Protein AF-A0A6A0B7G5-F1 (afdb_monomer_lite)

Sequence (115 aa):
MEETQRKQIETLRHEGLGYKRIAKELNISVNTVKSFCRQNDLTGVMVERTKSVTNNIPDEVKQLKQAEMDYRLSKVMVDYLCHEGLITKREEKLITTRLVKQLNPLLGILEESHG

Organism: NCBI:txid2709158

pLDDT: mean 78.9, std 14.5, range [38.94, 94.81]

Radius of gyration: 29.24 Å; chains: 1; bounding box: 55×29×76 Å

Foldseek 3Di:
DDPVLLVQLVVVLLVQDDLVVSCVVSVHDSVVSVVSCVVVVSPPRHPDPPVPDDPCPVVVVVLLVVLQVVLVVVLVVLVVCCVVVVDDPVVSVVVNVVSCVVSVHPCVVVVVVPD

InterPro domains:
  IPR025246 Transposase IS30-like HTH domain [PF13936] (5-38)
  IPR036388 Winged helix-like DNA-binding domain superfamily [G3DSA:1.10.10.10] (1-47)

Secondary structure (DSSP, 8-state):
--HHHHHHHHHHHHTT--HHHHHHHTT--HHHHHHHHHHTT--S--------S-TTHHHHHHHHHHHHHHHHHHHHHHHHHHHTTSS-HHHHHHHHHHHHHHH--TTHHHHTT--

Structure (mmCIF, N/CA/C/O backbone):
data_AF-A0A6A0B7G5-F1
#
_entry.id   AF-A0A6A0B7G5-F1
#
loop_
_atom_site.group_PDB
_atom_site.id
_atom_site.type_symbol
_atom_site.label_atom_id
_atom_site.label_alt_id
_atom_site.label_comp_id
_atom_site.label_asym_id
_atom_site.label_entity_id
_atom_site.label_seq_id
_atom_site.pdbx_PDB_ins_code
_atom_site.Cartn_x
_atom_site.Cartn_y
_atom_site.Cartn_z
_atom_site.occupancy
_atom_site.B_iso_or_equiv
_atom_site.auth_seq_id
_atom_site.auth_comp_id
_atom_site.auth_asym_id
_atom_site.auth_atom_id
_atom_site.pdbx_PDB_model_num
ATOM 1 N N . MET A 1 1 ? -26.881 -5.232 36.716 1.00 61.16 1 MET A N 1
ATOM 2 C CA . MET A 1 1 ? -25.608 -4.588 36.338 1.00 61.16 1 MET A CA 1
ATOM 3 C C . MET A 1 1 ? -24.881 -4.291 37.616 1.00 61.16 1 MET A C 1
ATOM 5 O O . MET A 1 1 ? -25.450 -3.602 38.455 1.00 61.16 1 MET A O 1
ATOM 9 N N . GLU A 1 2 ? -23.703 -4.870 37.778 1.00 80.75 2 GLU A N 1
ATOM 10 C CA . GLU A 1 2 ? -22.857 -4.619 38.938 1.00 80.75 2 GLU A CA 1
ATOM 11 C C . GLU A 1 2 ? -22.250 -3.210 38.840 1.00 80.75 2 GLU A C 1
ATOM 13 O O . GLU A 1 2 ? -21.970 -2.728 37.739 1.00 80.75 2 GLU A O 1
ATOM 18 N N . GLU A 1 3 ? -22.076 -2.526 39.971 1.00 80.75 3 GLU A N 1
ATOM 19 C CA . GLU A 1 3 ? -21.561 -1.146 40.018 1.00 80.75 3 GLU A CA 1
ATOM 20 C C . GLU A 1 3 ? -20.160 -1.033 39.383 1.00 80.75 3 GLU A C 1
ATOM 22 O O . GLU A 1 3 ? -19.823 -0.039 38.741 1.00 80.75 3 GLU A O 1
ATOM 27 N N . THR A 1 4 ? -19.374 -2.105 39.487 1.00 84.06 4 THR A N 1
ATOM 28 C CA . THR A 1 4 ? -18.060 -2.283 38.854 1.00 84.06 4 THR A CA 1
ATOM 29 C C . THR A 1 4 ? -18.145 -2.208 37.327 1.00 84.06 4 THR A C 1
ATOM 31 O O . THR A 1 4 ? -17.428 -1.426 36.702 1.00 84.06 4 THR A O 1
ATOM 34 N N . GLN A 1 5 ? -19.086 -2.940 36.724 1.00 84.62 5 GLN A N 1
ATOM 35 C CA . GLN A 1 5 ? -19.307 -2.949 35.275 1.00 84.62 5 GLN A CA 1
ATOM 36 C C . GLN A 1 5 ? -19.780 -1.588 34.760 1.00 84.62 5 GLN A C 1
ATOM 38 O O . GLN A 1 5 ? -19.397 -1.174 33.669 1.00 84.62 5 GLN A O 1
ATOM 43 N N . ARG A 1 6 ? -20.606 -0.878 35.537 1.00 86.69 6 ARG A N 1
ATOM 44 C CA . ARG A 1 6 ? -21.096 0.462 35.173 1.00 86.69 6 ARG A CA 1
ATOM 45 C C . ARG A 1 6 ? -19.946 1.453 35.025 1.00 86.69 6 ARG A C 1
ATOM 47 O O . ARG A 1 6 ? -19.836 2.089 33.979 1.00 86.69 6 ARG A O 1
ATOM 54 N N . LYS A 1 7 ? -19.054 1.500 36.021 1.00 88.94 7 LYS A N 1
ATOM 55 C CA . LYS A 1 7 ? -17.855 2.350 35.990 1.00 88.94 7 LYS A CA 1
ATOM 56 C C . LYS A 1 7 ? -16.939 1.998 34.822 1.00 88.94 7 LYS A C 1
ATOM 58 O O . LYS A 1 7 ? -16.472 2.887 34.124 1.00 88.94 7 LYS A O 1
ATOM 63 N N . GLN A 1 8 ? -16.736 0.708 34.551 1.00 88.94 8 GLN A N 1
ATOM 64 C CA . GLN A 1 8 ? -15.915 0.281 33.415 1.00 88.94 8 GLN A CA 1
ATOM 65 C C . GLN A 1 8 ? -16.507 0.709 32.065 1.00 88.94 8 GLN A C 1
ATOM 67 O O . GLN A 1 8 ? -15.766 1.151 31.191 1.00 88.94 8 GLN A O 1
ATOM 72 N N . ILE A 1 9 ? -17.831 0.616 31.880 1.00 89.19 9 ILE A N 1
ATOM 73 C CA . ILE A 1 9 ? -18.480 1.093 30.648 1.00 89.19 9 ILE A CA 1
ATOM 74 C C . ILE A 1 9 ? -18.269 2.598 30.475 1.00 89.19 9 ILE A C 1
ATOM 76 O O . ILE A 1 9 ? -17.982 3.038 29.364 1.00 89.19 9 ILE A O 1
ATOM 80 N N . GLU A 1 10 ? -18.405 3.373 31.550 1.00 88.62 10 GLU A N 1
ATOM 81 C CA . GLU A 1 10 ? -18.189 4.820 31.547 1.00 88.62 10 GLU A CA 1
ATOM 82 C C . GLU A 1 10 ? -16.744 5.170 31.162 1.00 88.62 10 GLU A C 1
ATOM 84 O O . GLU A 1 10 ? -16.538 5.908 30.198 1.00 88.62 10 GLU A O 1
ATOM 89 N N . THR A 1 11 ? -15.745 4.561 31.813 1.00 88.38 11 THR A N 1
ATOM 90 C CA . THR A 1 11 ? -14.321 4.771 31.498 1.00 88.38 11 THR A CA 1
ATOM 91 C C . THR A 1 11 ? -14.004 4.434 30.041 1.00 88.38 11 THR A C 1
ATOM 93 O O . THR A 1 11 ? -13.506 5.285 29.305 1.00 88.38 11 THR A O 1
ATOM 96 N N . LEU A 1 12 ? -14.378 3.236 29.576 1.00 87.31 12 LEU A N 1
ATOM 97 C CA . LEU A 1 12 ? -14.114 2.803 28.199 1.00 87.31 12 LEU A CA 1
ATOM 98 C C . LEU A 1 12 ? -14.840 3.686 27.172 1.00 87.31 12 LEU A C 1
ATOM 100 O O . LEU A 1 12 ? -14.380 3.864 26.042 1.00 87.31 12 LEU A O 1
ATOM 104 N N . ARG A 1 13 ? -15.998 4.246 27.535 1.00 86.62 13 ARG A N 1
ATOM 105 C CA . ARG A 1 13 ? -16.741 5.154 26.662 1.00 86.62 13 ARG A CA 1
ATOM 106 C C . ARG A 1 13 ? -16.102 6.539 26.598 1.00 86.62 13 ARG A C 1
ATOM 108 O O . ARG A 1 13 ? -16.059 7.099 25.506 1.00 86.62 13 ARG A O 1
ATOM 115 N N . HIS A 1 14 ? -15.569 7.050 27.708 1.00 83.69 14 HIS A N 1
ATOM 116 C CA . HIS A 1 14 ? -14.768 8.279 27.733 1.00 83.69 14 HIS A CA 1
ATOM 117 C C . HIS A 1 14 ? -13.460 8.146 26.949 1.00 83.69 14 HIS A C 1
ATOM 119 O O . HIS A 1 14 ? -13.066 9.084 26.263 1.00 83.69 14 HIS A O 1
ATOM 125 N N . GLU A 1 15 ? -12.849 6.961 26.951 1.00 83.06 15 GLU A N 1
ATOM 126 C CA . GLU A 1 15 ? -11.720 6.616 26.074 1.00 83.06 15 GLU A CA 1
ATOM 127 C C . GLU A 1 15 ? -12.112 6.535 24.583 1.00 83.06 15 GLU A C 1
ATOM 129 O O . GLU A 1 15 ? -11.260 6.383 23.707 1.00 83.06 15 GLU A O 1
ATOM 134 N N . GLY A 1 16 ? -13.407 6.639 24.263 1.00 81.19 16 GLY A N 1
ATOM 135 C CA . GLY A 1 16 ? -13.918 6.663 22.895 1.00 81.19 16 GLY A CA 1
ATOM 136 C C . GLY A 1 16 ? -14.202 5.290 22.293 1.00 81.19 16 GLY A C 1
ATOM 137 O O . GLY A 1 16 ? -14.446 5.194 21.085 1.00 81.19 16 GLY A O 1
ATOM 138 N N . LEU A 1 17 ? -14.207 4.211 23.087 1.00 83.81 17 LEU A N 1
ATOM 139 C CA . LEU A 1 17 ? -14.498 2.880 22.567 1.00 83.81 17 LEU A CA 1
ATOM 140 C C . LEU A 1 17 ? -15.971 2.754 22.136 1.00 83.81 17 LEU A C 1
ATOM 142 O O . LEU A 1 17 ? -16.920 3.261 22.744 1.00 83.81 17 LEU A O 1
ATOM 146 N N . GLY A 1 18 ? -16.176 2.030 21.035 1.00 85.44 18 GLY A N 1
ATOM 147 C CA . GLY A 1 18 ? -17.506 1.709 20.526 1.00 85.44 18 GLY A CA 1
ATOM 148 C C . GLY A 1 18 ? -18.184 0.583 21.312 1.00 85.44 18 GLY A C 1
ATOM 149 O O . GLY A 1 18 ? -17.527 -0.319 21.831 1.00 85.44 18 GLY A O 1
ATOM 150 N N . TYR A 1 19 ? -19.520 0.561 21.297 1.00 89.94 19 TYR A N 1
ATOM 151 C CA . TYR A 1 19 ? -20.342 -0.386 22.068 1.00 89.94 19 TYR A CA 1
ATOM 152 C C . TYR A 1 19 ? -19.976 -1.866 21.879 1.00 89.94 19 TYR A C 1
ATOM 154 O O . TYR A 1 19 ? -20.013 -2.636 22.832 1.00 89.94 19 TYR A O 1
ATOM 162 N N . LYS A 1 20 ? -19.601 -2.277 20.657 1.00 89.56 20 LYS A N 1
ATOM 163 C CA . LYS A 1 20 ? -19.208 -3.668 20.362 1.00 89.56 20 LYS A CA 1
ATOM 164 C C . LYS A 1 20 ? -17.918 -4.086 21.077 1.00 89.56 20 LYS A C 1
ATOM 166 O O . LYS A 1 20 ? -17.802 -5.242 21.463 1.00 89.56 20 LYS A O 1
ATOM 171 N N . ARG A 1 21 ? -16.956 -3.168 21.233 1.00 89.06 21 ARG A N 1
ATOM 172 C CA . ARG A 1 21 ? -15.688 -3.442 21.926 1.00 89.06 21 ARG A CA 1
ATOM 173 C C . ARG A 1 21 ? -15.900 -3.535 23.428 1.00 89.06 21 ARG A C 1
ATOM 175 O O . ARG A 1 21 ? -15.496 -4.525 24.012 1.00 89.06 21 ARG A O 1
ATOM 182 N N . ILE A 1 22 ? -16.617 -2.570 24.000 1.00 90.44 22 ILE A N 1
ATOM 183 C CA . ILE A 1 22 ? -16.962 -2.555 25.429 1.00 90.44 22 ILE A CA 1
ATOM 184 C C . ILE A 1 22 ? -17.701 -3.841 25.821 1.00 90.44 22 ILE A C 1
ATOM 186 O O . ILE A 1 22 ? -17.363 -4.480 26.808 1.00 90.44 22 ILE A O 1
ATOM 190 N N . ALA A 1 23 ? -18.669 -4.263 25.004 1.00 91.94 23 ALA A N 1
ATOM 191 C CA . ALA A 1 23 ? -19.400 -5.511 25.211 1.00 91.94 23 ALA A CA 1
ATOM 192 C C . ALA A 1 23 ? -18.487 -6.748 25.221 1.00 91.94 23 ALA A C 1
ATOM 194 O O . ALA A 1 23 ? -18.675 -7.639 26.043 1.00 91.94 23 ALA A O 1
ATOM 195 N N . LYS A 1 24 ? -17.492 -6.790 24.325 1.00 91.50 24 LYS A N 1
ATOM 196 C CA . LYS A 1 24 ? -16.518 -7.884 24.259 1.00 91.50 24 LYS A CA 1
ATOM 197 C C . LYS A 1 24 ? -15.579 -7.881 25.468 1.00 91.50 24 LYS A C 1
ATOM 199 O O . LYS A 1 24 ? -15.348 -8.940 26.031 1.00 91.50 24 LYS A O 1
ATOM 204 N N . GLU A 1 25 ? -15.076 -6.711 25.854 1.00 89.88 25 GLU A N 1
ATOM 205 C CA . GLU A 1 25 ? -14.131 -6.546 26.966 1.00 89.88 25 GLU A CA 1
ATOM 206 C C . GLU A 1 25 ? -14.755 -6.959 28.302 1.00 89.88 25 GLU A C 1
ATOM 208 O O . GLU A 1 25 ? -14.165 -7.690 29.087 1.00 89.88 25 GLU A O 1
ATOM 213 N N . LEU A 1 26 ? -15.999 -6.535 28.524 1.00 89.19 26 LEU A N 1
ATOM 214 C CA . LEU A 1 26 ? -16.730 -6.792 29.763 1.00 89.19 26 LEU A CA 1
ATOM 215 C C . LEU A 1 26 ? -17.550 -8.087 29.722 1.00 89.19 26 LEU A C 1
ATOM 217 O O . LEU A 1 26 ? -18.242 -8.402 30.686 1.00 89.19 26 LEU A O 1
ATOM 221 N N . ASN A 1 27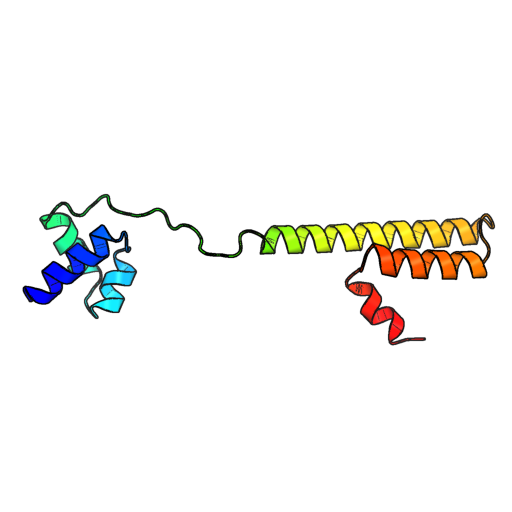 ? -17.497 -8.820 28.604 1.00 89.88 27 ASN A N 1
ATOM 222 C CA . ASN A 1 27 ? -18.268 -10.035 28.342 1.00 89.88 27 ASN A CA 1
ATOM 223 C C . ASN A 1 27 ? -19.779 -9.889 28.640 1.00 89.88 27 ASN A C 1
ATOM 225 O O . ASN A 1 27 ? -20.419 -10.768 29.217 1.00 89.88 27 ASN A O 1
ATOM 229 N N . ILE A 1 28 ? -20.356 -8.752 28.247 1.00 90.06 28 ILE A N 1
ATOM 230 C CA . ILE A 1 28 ? -21.781 -8.427 28.406 1.00 90.06 28 ILE A CA 1
ATOM 231 C C . ILE A 1 28 ? -22.437 -8.196 27.050 1.00 90.06 28 ILE A C 1
ATOM 233 O O . ILE A 1 28 ? -21.783 -7.935 26.041 1.00 90.06 28 ILE A O 1
ATOM 237 N N . SER A 1 29 ? -23.767 -8.244 27.008 1.00 90.56 29 SER A N 1
ATOM 238 C CA . SER A 1 29 ? -24.478 -7.998 25.757 1.00 90.56 29 SER A CA 1
ATOM 239 C C . SER A 1 29 ? -24.318 -6.542 25.293 1.00 90.56 29 SER A C 1
ATOM 241 O O . SER A 1 29 ? -24.380 -5.594 26.081 1.00 90.56 29 SER A O 1
ATOM 243 N N . VAL A 1 30 ? -24.195 -6.341 23.977 1.00 91.25 30 VAL A N 1
ATOM 244 C CA . VAL A 1 30 ? -24.162 -4.999 23.364 1.00 91.25 30 VAL A CA 1
ATOM 245 C C . VAL A 1 30 ? -25.424 -4.199 23.705 1.00 91.25 30 VAL A C 1
ATOM 247 O O . VAL A 1 30 ? -25.368 -2.978 23.839 1.00 91.25 30 VAL A O 1
ATOM 250 N N . ASN A 1 31 ? -26.565 -4.873 23.865 1.00 90.81 31 ASN A N 1
ATOM 251 C CA . ASN A 1 31 ? -27.828 -4.236 24.236 1.00 90.81 31 ASN A CA 1
ATOM 252 C C . ASN A 1 31 ? -27.773 -3.668 25.655 1.00 90.81 31 ASN A C 1
ATOM 254 O O . ASN A 1 31 ? -28.279 -2.574 25.891 1.00 90.81 31 ASN A O 1
ATOM 258 N N . THR A 1 32 ? -27.085 -4.358 26.564 1.00 89.44 32 THR A N 1
ATOM 259 C CA . THR A 1 32 ? -26.851 -3.892 27.930 1.00 89.44 32 THR A CA 1
ATOM 260 C C . THR A 1 32 ? -26.001 -2.621 27.935 1.00 89.44 32 THR A C 1
ATOM 262 O O . THR A 1 32 ? -26.375 -1.640 28.574 1.00 89.44 32 THR A O 1
ATOM 265 N N . VAL A 1 33 ? -24.917 -2.591 27.148 1.00 89.38 33 VAL A N 1
ATOM 266 C CA . VAL A 1 33 ? -24.069 -1.394 26.985 1.00 89.38 33 VAL A CA 1
ATOM 267 C C . VAL A 1 33 ? -24.868 -0.235 26.382 1.00 89.38 33 VAL A C 1
ATOM 269 O O . VAL A 1 33 ? -24.816 0.880 26.890 1.00 89.38 33 VAL A O 1
ATOM 272 N N . LYS A 1 34 ? -25.663 -0.488 25.333 1.00 88.88 34 LYS A N 1
ATOM 273 C CA . LYS A 1 34 ? -26.518 0.536 24.709 1.00 88.88 34 LYS A CA 1
ATOM 274 C C . LYS A 1 34 ? -27.544 1.105 25.685 1.00 88.88 34 LYS A C 1
ATOM 276 O O . LYS A 1 34 ? -27.713 2.318 25.727 1.00 88.88 34 LYS A O 1
ATOM 281 N N . SER A 1 35 ? -28.236 0.246 26.435 1.00 88.62 35 SER A N 1
ATOM 282 C CA . SER A 1 35 ? -29.238 0.677 27.414 1.00 88.62 35 SER A CA 1
ATOM 283 C C . SER A 1 35 ? -28.599 1.532 28.503 1.00 88.62 35 SER A C 1
ATOM 285 O O . SER A 1 35 ? -29.130 2.585 28.837 1.00 88.62 35 SER A O 1
ATOM 287 N N . PHE A 1 36 ? -27.427 1.123 28.995 1.00 88.50 36 PHE A N 1
ATOM 288 C CA . PHE A 1 36 ? -26.685 1.872 30.003 1.00 88.50 36 PHE A CA 1
ATOM 289 C C . PHE A 1 36 ? -26.208 3.233 29.477 1.00 88.50 36 PHE A C 1
ATOM 291 O O . PHE A 1 36 ? -26.485 4.256 30.096 1.00 88.50 36 PHE A O 1
ATOM 298 N N . CYS A 1 37 ? -25.568 3.280 28.304 1.00 87.31 37 CYS A N 1
ATOM 299 C CA . CYS A 1 37 ? -25.086 4.538 27.728 1.00 87.31 37 CYS A CA 1
ATOM 300 C C . CYS A 1 37 ? -26.217 5.505 27.344 1.00 87.31 37 CYS A C 1
ATOM 302 O O . CYS A 1 37 ? -25.993 6.709 27.333 1.00 87.31 37 CYS A O 1
ATOM 304 N N . ARG A 1 38 ? -27.418 5.003 27.023 1.00 85.56 38 ARG A N 1
ATOM 305 C CA . ARG A 1 38 ? -28.599 5.843 26.756 1.00 85.56 38 ARG A CA 1
ATOM 306 C C . ARG A 1 38 ? -29.195 6.448 28.023 1.00 85.56 38 ARG A C 1
ATOM 308 O O . ARG A 1 38 ? -29.676 7.564 27.968 1.00 85.56 38 ARG A O 1
ATOM 315 N N . GLN A 1 39 ? -29.185 5.709 29.131 1.00 84.50 39 GLN A N 1
ATOM 316 C CA . GLN A 1 39 ? -29.717 6.178 30.417 1.00 84.50 39 GLN A CA 1
ATOM 317 C C . GLN A 1 39 ? -28.795 7.180 31.122 1.00 84.50 39 GLN A C 1
ATOM 319 O O . GLN A 1 39 ? -29.266 7.926 31.968 1.00 84.50 39 GLN A O 1
ATOM 324 N N . ASN A 1 40 ? -27.501 7.172 30.791 1.00 81.69 40 ASN A N 1
ATOM 325 C CA . ASN A 1 40 ? -26.477 8.014 31.418 1.00 81.69 40 ASN A CA 1
ATOM 326 C C . ASN A 1 40 ? -25.916 9.079 30.456 1.00 81.69 40 ASN A C 1
ATOM 328 O O . ASN A 1 40 ? -24.809 9.558 30.662 1.00 81.69 40 ASN A O 1
ATOM 332 N N . ASP A 1 41 ? -26.617 9.380 29.356 1.00 77.31 41 ASP A N 1
ATOM 333 C CA . ASP A 1 41 ? -26.215 10.388 28.358 1.00 77.31 41 ASP A CA 1
ATOM 334 C C . ASP A 1 41 ? -24.793 10.220 27.769 1.00 77.31 41 ASP A C 1
ATOM 336 O O . ASP A 1 41 ? -24.218 11.131 27.181 1.00 77.31 41 ASP A O 1
ATOM 340 N N . LEU A 1 42 ? -24.238 9.002 27.795 1.00 75.88 42 LEU A N 1
ATOM 341 C CA . LEU A 1 42 ? -22.917 8.651 27.241 1.00 75.88 42 LEU A CA 1
ATOM 342 C C . LEU A 1 42 ? -22.945 8.452 25.705 1.00 75.88 42 LEU A C 1
ATOM 344 O O . LEU A 1 42 ? -22.161 7.693 25.107 1.00 75.88 42 LEU A O 1
ATOM 348 N N . THR A 1 43 ? -23.906 9.091 25.039 1.00 71.69 43 THR A N 1
ATOM 349 C CA . THR A 1 43 ? -24.161 8.979 23.600 1.00 71.69 43 THR A CA 1
ATOM 350 C C . THR A 1 43 ? -23.551 10.192 22.898 1.00 71.69 43 THR A C 1
ATOM 352 O O . THR A 1 43 ? -23.979 11.309 23.133 1.00 71.69 43 THR A O 1
ATOM 355 N N . GLY A 1 44 ? -22.538 9.989 22.047 1.00 65.62 44 GLY A N 1
ATOM 356 C CA . GLY A 1 44 ? -21.843 11.079 21.337 1.00 65.62 44 GLY A CA 1
ATOM 357 C C . GLY A 1 44 ? -20.317 11.020 21.428 1.00 65.62 44 GLY A C 1
ATOM 358 O O . GLY A 1 44 ? -19.640 11.455 20.505 1.00 65.62 44 GLY A O 1
ATOM 359 N N . VAL A 1 45 ? -19.764 10.378 22.465 1.00 63.25 45 VAL A N 1
ATOM 360 C CA . VAL A 1 45 ? -18.316 10.132 22.584 1.00 63.25 45 VAL A CA 1
ATOM 361 C C . VAL A 1 45 ? -17.935 8.926 21.720 1.00 63.25 45 VAL A C 1
ATOM 363 O O . VAL A 1 45 ? -17.819 7.792 22.183 1.00 63.25 45 VAL A O 1
ATOM 366 N N . MET A 1 46 ? -17.849 9.129 20.409 1.00 56.72 46 MET A N 1
ATOM 367 C CA . MET A 1 46 ? -17.092 8.236 19.536 1.00 56.72 46 MET A CA 1
ATOM 368 C C . MET A 1 46 ? -15.890 9.015 19.052 1.00 56.72 46 MET A C 1
ATOM 370 O O . MET A 1 46 ? -16.031 9.933 18.252 1.00 56.72 46 MET A O 1
ATOM 374 N N . VAL A 1 47 ? -14.710 8.616 19.521 1.00 60.34 47 VAL A N 1
ATOM 375 C CA . VAL A 1 47 ? -13.491 8.955 18.798 1.00 60.34 47 VAL A CA 1
ATOM 376 C C . VAL A 1 47 ? -13.652 8.289 17.439 1.00 60.34 47 VAL A C 1
ATOM 378 O O . VAL A 1 47 ? -13.797 7.063 17.338 1.00 60.34 47 VAL A O 1
ATOM 381 N N . GLU A 1 48 ? -13.760 9.119 16.402 1.00 57.03 48 GLU A N 1
ATOM 382 C CA . GLU A 1 48 ? -13.733 8.669 15.022 1.00 57.03 48 GLU A CA 1
ATOM 383 C C . GLU A 1 48 ? -12.559 7.712 14.895 1.00 57.03 48 GLU A C 1
ATOM 385 O O . GLU A 1 48 ? -11.460 8.009 15.360 1.00 57.03 48 GLU A O 1
ATOM 390 N N . ARG A 1 49 ? -12.820 6.519 14.358 1.00 56.19 49 ARG A N 1
ATOM 391 C CA . ARG A 1 49 ? -11.807 5.483 14.203 1.00 56.19 49 ARG A CA 1
ATOM 392 C C . ARG A 1 49 ? -10.670 6.081 13.381 1.00 56.19 49 ARG A C 1
ATOM 394 O O . ARG A 1 49 ? -10.725 6.037 12.153 1.00 56.19 49 ARG A O 1
ATOM 401 N N . THR A 1 50 ? -9.635 6.595 14.037 1.00 50.75 50 THR A N 1
ATOM 402 C CA . THR A 1 50 ? -8.359 6.821 13.390 1.00 50.75 50 THR A CA 1
ATOM 403 C C . THR A 1 50 ? -7.945 5.431 12.955 1.00 50.75 50 THR A C 1
ATOM 405 O O . THR A 1 50 ? -7.752 4.521 13.763 1.00 50.75 50 THR A O 1
ATOM 408 N N . LYS A 1 51 ? -8.002 5.204 11.643 1.00 55.62 51 LYS A N 1
ATOM 409 C CA . LYS A 1 51 ? -7.487 3.995 11.020 1.00 55.62 51 LYS A CA 1
ATOM 410 C C . LYS A 1 51 ? -6.026 3.929 11.452 1.00 55.62 51 LYS A C 1
ATOM 412 O O . LYS A 1 51 ? -5.188 4.665 10.944 1.00 55.62 51 LYS A O 1
ATOM 417 N N . SER A 1 52 ? -5.753 3.145 12.483 1.00 52.38 52 SER A N 1
ATOM 418 C CA . SER A 1 52 ? -4.418 2.962 13.011 1.00 52.38 52 SER A CA 1
ATOM 419 C C . SER A 1 52 ? -3.598 2.245 11.944 1.00 52.38 52 SER A C 1
ATOM 421 O O . SER A 1 52 ? -3.906 1.104 11.611 1.00 52.38 52 SER A O 1
ATOM 423 N N . VAL A 1 53 ? -2.578 2.945 11.445 1.00 51.66 53 VAL A N 1
ATOM 424 C CA . VAL A 1 53 ? -1.342 2.404 10.862 1.00 51.66 53 VAL A CA 1
ATOM 425 C C . VAL A 1 53 ? -1.547 1.470 9.663 1.00 51.66 53 VAL A C 1
ATOM 427 O O . VAL A 1 53 ? -1.565 0.253 9.799 1.00 51.66 53 VAL A O 1
ATOM 430 N N . THR A 1 54 ? -1.713 2.069 8.481 1.00 48.09 54 THR A N 1
ATOM 431 C CA . THR A 1 54 ? -1.155 1.665 7.161 1.00 48.09 54 THR A CA 1
ATOM 432 C C . THR A 1 54 ? -1.823 2.494 6.058 1.00 48.09 54 THR A C 1
ATOM 434 O O . THR A 1 54 ? -2.326 1.979 5.065 1.00 48.09 54 THR A O 1
ATOM 437 N N . ASN A 1 55 ? -1.843 3.822 6.210 1.00 52.75 55 ASN A N 1
ATOM 438 C CA . ASN A 1 55 ? -2.352 4.692 5.142 1.00 52.75 55 ASN A CA 1
ATOM 439 C C . ASN A 1 55 ? -1.460 4.683 3.887 1.00 52.75 55 ASN A C 1
ATOM 441 O O . ASN A 1 55 ? -1.851 5.272 2.893 1.00 52.75 55 ASN A O 1
ATOM 445 N N . ASN A 1 56 ? -0.323 3.981 3.903 1.00 57.56 56 ASN A N 1
ATOM 446 C CA . ASN A 1 56 ? 0.576 3.898 2.757 1.00 57.56 56 ASN A CA 1
ATOM 447 C C . ASN A 1 56 ? 0.426 2.612 1.936 1.00 57.56 56 ASN A C 1
ATOM 449 O O . ASN A 1 56 ? 0.838 2.626 0.791 1.00 57.56 56 ASN A O 1
ATOM 453 N N . ILE A 1 57 ? -0.194 1.524 2.423 1.00 60.84 57 ILE A N 1
ATOM 454 C CA . ILE A 1 57 ? -0.258 0.268 1.637 1.00 60.84 57 ILE A CA 1
ATOM 455 C C . ILE A 1 57 ? -0.971 0.463 0.284 1.00 60.84 57 ILE A C 1
ATOM 457 O O . ILE A 1 57 ? -0.454 -0.004 -0.729 1.00 60.84 57 ILE A O 1
ATOM 461 N N . PRO A 1 58 ? -2.127 1.154 0.195 1.00 72.56 58 PRO A N 1
ATOM 462 C CA . PRO A 1 58 ? -2.774 1.378 -1.099 1.00 72.56 58 PRO A CA 1
ATOM 463 C C . PRO A 1 58 ? -1.924 2.231 -2.049 1.00 72.56 58 PRO A C 1
ATOM 465 O O . PRO A 1 58 ? -1.906 1.971 -3.253 1.00 72.56 58 PRO A O 1
ATOM 468 N N . ASP A 1 59 ? -1.206 3.216 -1.507 1.00 70.19 59 ASP A N 1
ATOM 469 C CA . ASP A 1 59 ? -0.343 4.112 -2.275 1.00 70.19 59 ASP A CA 1
ATOM 470 C C . ASP A 1 59 ? 0.952 3.419 -2.710 1.00 70.19 59 ASP A C 1
ATOM 472 O O . ASP A 1 59 ? 1.348 3.555 -3.862 1.00 70.19 59 ASP A O 1
ATOM 476 N N . GLU A 1 60 ? 1.554 2.597 -1.852 1.00 72.81 60 GLU A N 1
ATOM 477 C CA . GLU A 1 60 ? 2.695 1.730 -2.160 1.00 72.81 60 GLU A CA 1
ATOM 478 C C . GLU A 1 60 ? 2.326 0.729 -3.260 1.00 72.81 60 GLU A C 1
ATOM 480 O O . GLU A 1 60 ? 3.036 0.605 -4.254 1.00 72.81 60 GLU A O 1
ATOM 485 N N . VAL A 1 61 ? 1.162 0.076 -3.162 1.00 77.75 61 VAL A N 1
ATOM 486 C CA . VAL A 1 61 ? 0.662 -0.831 -4.210 1.00 77.75 61 VAL A CA 1
ATOM 487 C C . VAL A 1 61 ? 0.431 -0.081 -5.526 1.00 77.75 61 VAL A C 1
ATOM 489 O O . VAL A 1 61 ? 0.714 -0.614 -6.601 1.00 77.75 61 VAL A O 1
ATOM 492 N N . LYS A 1 62 ? -0.071 1.158 -5.475 1.00 74.06 62 LYS A N 1
ATOM 493 C CA . LYS A 1 62 ? -0.261 2.002 -6.662 1.00 74.06 62 LYS A CA 1
ATOM 494 C C . LYS A 1 62 ? 1.077 2.411 -7.286 1.00 74.06 62 LYS A C 1
ATOM 496 O O . LYS A 1 62 ? 1.208 2.348 -8.505 1.00 74.06 62 LYS A O 1
ATOM 501 N N . GLN A 1 63 ? 2.060 2.781 -6.469 1.00 75.62 63 GLN A N 1
ATOM 502 C CA . GLN A 1 63 ? 3.411 3.140 -6.907 1.00 75.62 63 GLN A CA 1
ATOM 503 C C . GLN A 1 63 ? 4.132 1.946 -7.539 1.00 75.62 63 GLN A C 1
ATOM 505 O O . GLN A 1 63 ? 4.697 2.089 -8.618 1.00 75.62 63 GLN A O 1
ATOM 510 N N . LEU A 1 64 ? 4.032 0.755 -6.940 1.00 75.50 64 LEU A N 1
ATOM 511 C CA . LEU A 1 64 ? 4.588 -0.480 -7.504 1.00 75.50 64 LEU A CA 1
ATOM 512 C C . LEU A 1 64 ? 3.969 -0.817 -8.865 1.00 75.50 64 LEU A C 1
ATOM 514 O O . LEU A 1 64 ? 4.684 -1.168 -9.801 1.00 75.50 64 LEU A O 1
ATOM 518 N N . LYS A 1 65 ? 2.645 -0.666 -9.008 1.00 76.94 65 LYS A N 1
ATOM 519 C CA . LYS A 1 65 ? 1.974 -0.855 -10.303 1.00 76.94 65 LYS A CA 1
ATOM 520 C C . LYS A 1 65 ? 2.445 0.152 -11.348 1.00 76.94 65 LYS A C 1
ATOM 522 O O . LYS A 1 65 ? 2.620 -0.232 -12.499 1.00 76.94 65 LYS A O 1
ATOM 527 N N . GLN A 1 66 ? 2.638 1.412 -10.964 1.00 77.38 66 GLN A N 1
ATOM 528 C CA . GLN A 1 66 ? 3.123 2.442 -11.881 1.00 77.38 66 GLN A CA 1
ATOM 529 C C . GLN A 1 66 ? 4.561 2.154 -12.334 1.00 77.38 66 GLN A C 1
ATOM 531 O O . GLN A 1 66 ? 4.811 2.121 -13.535 1.00 77.38 66 GLN A O 1
ATOM 536 N N . ALA A 1 67 ? 5.464 1.847 -11.398 1.00 78.81 67 ALA A N 1
ATOM 537 C CA . ALA A 1 67 ? 6.856 1.504 -11.696 1.00 78.81 67 ALA A CA 1
ATOM 538 C C . ALA A 1 67 ? 6.974 0.287 -12.634 1.00 78.81 67 ALA A C 1
ATOM 540 O O . ALA A 1 67 ? 7.797 0.281 -13.548 1.00 78.81 67 ALA A O 1
ATOM 541 N N . GLU A 1 68 ? 6.106 -0.716 -12.462 1.00 84.31 68 GLU A N 1
ATOM 542 C CA . GLU A 1 68 ? 6.019 -1.872 -13.360 1.00 84.31 68 GLU A CA 1
ATOM 543 C C . GLU A 1 68 ? 5.589 -1.472 -14.783 1.00 84.31 68 GLU A C 1
ATOM 545 O O . GLU A 1 68 ? 6.196 -1.904 -15.763 1.00 84.31 68 GLU A O 1
ATOM 550 N N . MET A 1 69 ? 4.567 -0.622 -14.928 1.00 80.81 69 MET A N 1
ATOM 551 C CA . MET A 1 69 ? 4.138 -0.145 -16.251 1.00 80.81 69 MET A CA 1
ATOM 552 C C . MET A 1 69 ? 5.226 0.689 -16.940 1.00 80.81 69 MET A C 1
ATOM 554 O O . MET A 1 69 ? 5.475 0.499 -18.133 1.00 80.81 69 MET A O 1
ATOM 558 N N . ASP A 1 70 ? 5.906 1.558 -16.189 1.00 82.25 70 ASP A N 1
ATOM 559 C CA . ASP A 1 70 ? 6.988 2.405 -16.700 1.00 82.25 70 ASP A CA 1
ATOM 560 C C . ASP A 1 70 ? 8.186 1.564 -17.172 1.00 82.25 70 ASP A C 1
ATOM 562 O O . ASP A 1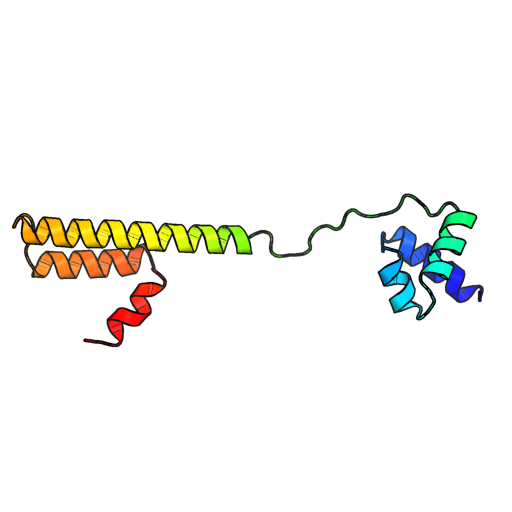 70 ? 8.772 1.844 -18.225 1.00 82.25 70 ASP A O 1
ATOM 566 N N . TYR A 1 71 ? 8.516 0.486 -16.448 1.00 87.31 71 TYR A N 1
ATOM 567 C CA . TYR A 1 71 ? 9.536 -0.479 -16.864 1.00 87.31 71 TYR A CA 1
ATOM 568 C C . TYR A 1 71 ? 9.163 -1.173 -18.176 1.00 87.31 71 TYR A C 1
ATOM 570 O O . TYR A 1 71 ? 9.977 -1.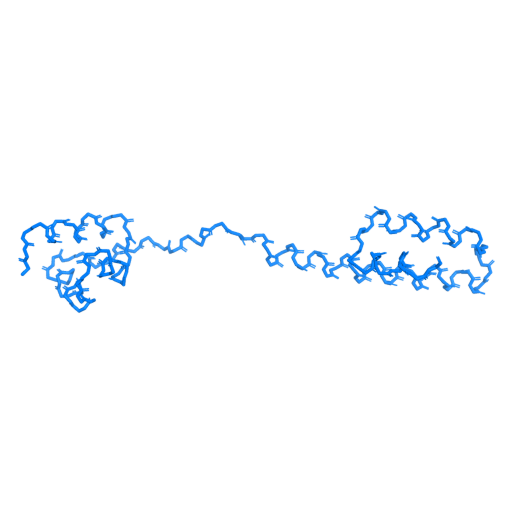205 -19.100 1.00 87.31 71 TYR A O 1
ATOM 578 N N . ARG A 1 72 ? 7.931 -1.687 -18.295 1.00 86.81 72 ARG A N 1
ATOM 579 C CA . ARG A 1 72 ? 7.474 -2.382 -19.511 1.00 86.81 72 ARG A CA 1
ATOM 580 C C . ARG A 1 72 ? 7.516 -1.466 -20.728 1.00 86.81 72 ARG A C 1
ATOM 582 O O . ARG A 1 72 ? 8.017 -1.879 -21.770 1.00 86.81 72 ARG A O 1
ATOM 589 N N . LEU A 1 73 ? 7.048 -0.225 -20.587 1.00 87.44 73 LEU A N 1
ATOM 590 C CA . LEU A 1 73 ? 7.115 0.761 -21.665 1.00 87.44 73 LEU A CA 1
ATOM 591 C C . LEU A 1 73 ? 8.569 1.061 -22.054 1.00 87.44 73 LEU A C 1
ATOM 593 O O . LEU A 1 73 ? 8.904 1.040 -23.236 1.00 87.44 73 LEU A O 1
ATOM 597 N N . SER A 1 74 ? 9.443 1.279 -21.070 1.00 89.00 74 SER A N 1
ATOM 598 C CA . SER A 1 74 ? 10.861 1.561 -21.317 1.00 89.00 74 SER A CA 1
ATOM 599 C C . SER A 1 74 ? 11.579 0.392 -21.998 1.00 89.00 74 SER A C 1
ATOM 601 O O . SER A 1 74 ? 12.350 0.622 -22.924 1.00 89.00 74 SER A O 1
ATOM 603 N N . LYS A 1 75 ? 11.302 -0.859 -21.600 1.00 89.62 75 LYS A N 1
ATOM 604 C CA . LYS A 1 75 ? 11.864 -2.066 -22.234 1.00 89.62 75 LYS A CA 1
ATOM 605 C C . LYS A 1 75 ? 11.434 -2.174 -23.699 1.00 89.62 75 LYS A C 1
ATOM 607 O O . LYS A 1 75 ? 12.290 -2.297 -24.565 1.00 89.62 75 LYS A O 1
ATOM 612 N N . VAL A 1 76 ? 10.139 -2.010 -23.983 1.00 90.88 76 VAL A N 1
ATOM 613 C CA . VAL A 1 76 ? 9.608 -2.012 -25.361 1.00 90.88 76 VAL A CA 1
ATOM 614 C C . VAL A 1 76 ? 10.270 -0.931 -26.220 1.00 90.88 76 VAL A C 1
ATOM 616 O O . VAL A 1 76 ? 10.608 -1.180 -27.374 1.00 90.88 76 VAL A O 1
ATOM 619 N N . MET A 1 77 ? 10.495 0.261 -25.662 1.00 92.81 77 MET A N 1
ATOM 620 C CA . MET A 1 77 ? 11.199 1.334 -26.368 1.00 92.81 77 MET A CA 1
ATOM 621 C C . MET A 1 77 ? 12.656 0.971 -26.668 1.00 92.81 77 MET A C 1
ATOM 623 O O . MET A 1 77 ? 13.142 1.259 -27.757 1.00 92.81 77 MET A O 1
ATOM 627 N N . VAL A 1 78 ? 13.358 0.332 -25.733 1.00 92.19 78 VAL A N 1
ATOM 628 C CA . VAL A 1 78 ? 14.743 -0.117 -25.935 1.00 92.19 78 VAL A CA 1
ATOM 629 C C . VAL A 1 78 ? 14.817 -1.201 -27.014 1.00 92.19 78 VAL A C 1
ATOM 631 O O . VAL A 1 78 ? 15.655 -1.097 -27.911 1.00 92.19 78 VAL A O 1
ATOM 634 N N . ASP A 1 79 ? 13.900 -2.168 -26.991 1.00 90.12 79 ASP A N 1
ATOM 635 C CA . ASP A 1 79 ? 13.803 -3.213 -28.016 1.00 90.12 79 ASP A CA 1
ATOM 636 C C . ASP A 1 79 ? 13.549 -2.600 -29.405 1.00 90.12 79 ASP A C 1
ATOM 638 O O . ASP A 1 79 ? 14.201 -2.967 -30.385 1.00 90.12 79 ASP A O 1
ATOM 642 N N . TYR A 1 80 ? 12.649 -1.610 -29.485 1.00 93.31 80 TYR A N 1
ATOM 643 C CA . TYR A 1 80 ? 12.373 -0.859 -30.712 1.00 93.31 80 TYR A CA 1
ATOM 644 C C . TYR A 1 80 ? 13.617 -0.130 -31.230 1.00 93.31 80 TYR A C 1
ATOM 646 O O . TYR A 1 80 ? 13.967 -0.262 -32.399 1.0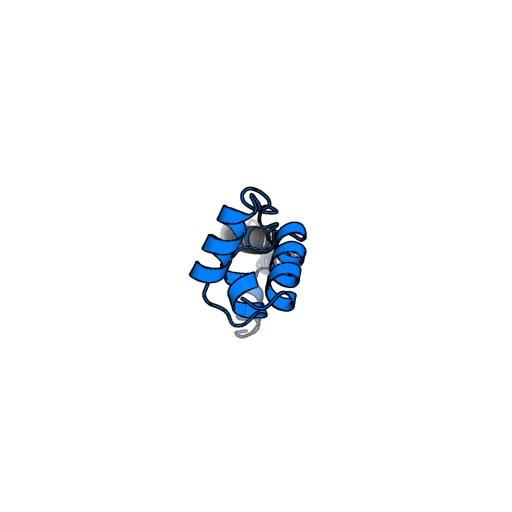0 93.31 80 TYR A O 1
ATOM 654 N N . LEU A 1 81 ? 14.336 0.594 -30.367 1.00 92.94 81 LEU A N 1
ATOM 655 C CA . LEU A 1 81 ? 15.563 1.292 -30.763 1.00 92.94 81 LEU A CA 1
ATOM 656 C C . LEU A 1 81 ? 16.633 0.322 -31.278 1.00 92.94 81 LEU A C 1
ATOM 658 O O . LEU A 1 81 ? 17.392 0.667 -32.185 1.00 92.94 81 LEU A O 1
ATOM 662 N N . CYS A 1 82 ? 16.703 -0.885 -30.712 1.00 92.50 82 CYS A N 1
ATOM 663 C CA . CYS A 1 82 ? 17.628 -1.904 -31.184 1.00 92.50 82 CYS A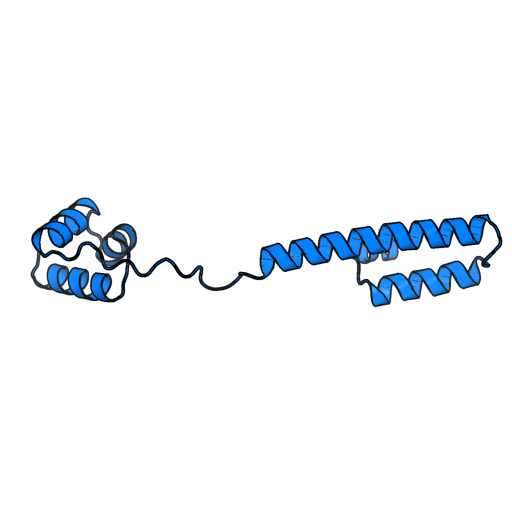 CA 1
ATOM 664 C C . CYS A 1 82 ? 17.196 -2.491 -32.534 1.00 92.50 82 CYS A C 1
ATOM 666 O O . CYS A 1 82 ? 18.039 -2.702 -33.405 1.00 92.50 82 CYS A O 1
ATOM 668 N N . HIS A 1 83 ? 15.892 -2.707 -32.733 1.00 93.56 83 HIS A N 1
ATOM 669 C CA . HIS A 1 83 ? 15.329 -3.139 -34.013 1.00 93.56 83 HIS A CA 1
ATOM 670 C C . HIS A 1 83 ? 15.590 -2.124 -35.135 1.00 93.56 83 HIS A C 1
ATOM 672 O O . HIS A 1 83 ? 16.036 -2.507 -36.213 1.00 93.56 83 HIS A O 1
ATOM 678 N N . GLU A 1 84 ? 15.396 -0.831 -34.862 1.00 94.81 84 GLU A N 1
ATOM 679 C CA . GLU A 1 84 ? 15.680 0.262 -35.806 1.00 94.81 84 GLU A CA 1
ATOM 680 C C . GLU A 1 84 ? 17.186 0.476 -36.057 1.00 94.81 84 GLU A C 1
ATOM 682 O O . GLU A 1 84 ? 17.576 1.330 -36.852 1.00 94.81 84 GLU A O 1
ATOM 687 N N . GLY A 1 85 ? 18.058 -0.272 -35.372 1.00 92.38 85 GLY A N 1
ATOM 688 C CA . GLY A 1 85 ? 19.510 -0.159 -35.507 1.00 92.38 85 GLY A CA 1
ATOM 689 C C . GLY A 1 85 ? 20.096 1.122 -34.906 1.00 92.38 85 GLY A C 1
ATOM 690 O O . GLY A 1 85 ? 21.260 1.432 -35.155 1.00 92.38 85 GLY A O 1
ATOM 691 N N . LEU A 1 86 ? 19.316 1.859 -34.107 1.00 94.44 86 LEU A N 1
ATOM 692 C CA . LEU A 1 86 ? 19.759 3.075 -33.418 1.00 94.44 86 LEU A CA 1
ATOM 693 C C . LEU A 1 86 ? 20.655 2.763 -32.214 1.00 94.44 86 LEU A C 1
ATOM 695 O O . LEU A 1 86 ? 21.448 3.610 -31.808 1.00 94.44 86 LEU A O 1
ATOM 699 N N . ILE A 1 87 ? 20.536 1.555 -31.658 1.00 93.44 87 ILE A N 1
ATOM 700 C CA . ILE A 1 87 ? 21.421 1.023 -30.618 1.00 93.44 87 ILE A CA 1
ATOM 701 C C . ILE A 1 87 ? 21.815 -0.423 -30.929 1.00 93.44 87 ILE A C 1
ATOM 703 O O . ILE A 1 87 ? 21.058 -1.200 -31.513 1.00 93.44 87 ILE A O 1
ATOM 707 N N . THR A 1 88 ? 23.008 -0.818 -30.502 1.00 94.44 88 THR A N 1
ATOM 708 C CA . THR A 1 88 ? 23.510 -2.186 -30.666 1.00 94.44 88 THR A CA 1
ATOM 709 C C . THR A 1 88 ? 22.930 -3.138 -29.620 1.00 94.44 88 THR A C 1
ATOM 711 O O . THR A 1 88 ? 22.549 -2.737 -28.522 1.00 94.44 88 THR A O 1
ATOM 714 N N . LYS A 1 89 ? 22.979 -4.449 -29.896 1.00 89.19 89 LYS A N 1
ATOM 715 C CA . LYS A 1 89 ? 22.597 -5.496 -28.927 1.00 89.19 89 LYS A CA 1
ATOM 716 C C . LYS A 1 89 ? 23.400 -5.462 -27.619 1.00 89.19 89 LYS A C 1
ATOM 718 O O . LYS A 1 89 ? 22.915 -5.881 -26.571 1.00 89.19 89 LYS A O 1
ATOM 723 N N . ARG A 1 90 ? 24.636 -4.947 -27.649 1.00 90.25 90 ARG A N 1
ATOM 724 C CA . ARG A 1 90 ? 25.435 -4.737 -26.429 1.00 90.25 90 ARG A CA 1
ATOM 725 C C . ARG A 1 90 ? 24.901 -3.566 -25.604 1.00 90.25 90 ARG A C 1
ATOM 727 O O . ARG A 1 90 ? 24.824 -3.679 -24.384 1.00 90.25 90 ARG A O 1
ATOM 734 N N . GLU A 1 91 ? 24.525 -2.471 -26.258 1.00 89.75 91 GLU A N 1
ATOM 735 C CA . GLU A 1 91 ? 23.948 -1.291 -25.605 1.00 89.75 91 GLU A CA 1
ATOM 736 C C . GLU A 1 91 ? 22.548 -1.578 -25.058 1.00 89.75 91 GLU A C 1
ATOM 738 O O . GLU A 1 91 ? 22.278 -1.236 -23.912 1.00 89.75 91 GLU A O 1
ATOM 743 N N . GLU A 1 92 ? 21.708 -2.294 -25.809 1.00 88.12 92 GLU A N 1
ATOM 744 C CA . GLU A 1 92 ? 20.396 -2.797 -25.369 1.00 88.12 92 GLU A CA 1
ATOM 745 C C . GLU A 1 92 ? 20.501 -3.531 -24.022 1.00 88.12 92 GLU A C 1
ATOM 747 O O . GLU A 1 92 ? 19.786 -3.208 -23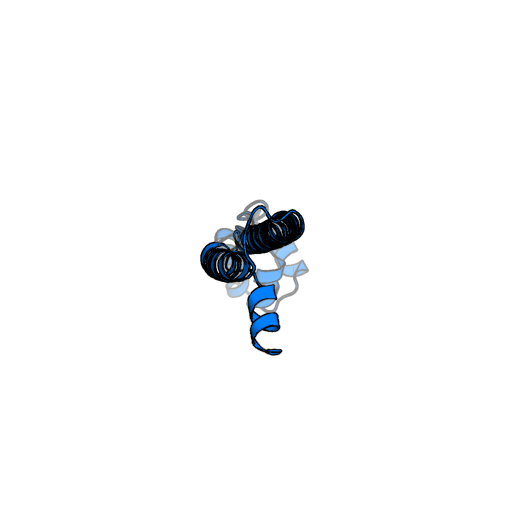.069 1.00 88.12 92 GLU A O 1
ATOM 752 N N . LYS A 1 93 ? 21.458 -4.463 -23.896 1.00 87.62 93 LYS A N 1
ATOM 753 C CA . LYS A 1 93 ? 21.689 -5.215 -22.655 1.00 87.62 93 LYS A CA 1
ATOM 754 C C . LYS A 1 93 ? 22.129 -4.310 -21.500 1.00 87.62 93 LYS A C 1
ATOM 756 O O . LYS A 1 93 ? 21.618 -4.447 -20.392 1.00 87.62 93 LYS A O 1
ATOM 761 N N . LEU A 1 94 ? 23.039 -3.364 -21.744 1.00 89.88 94 LEU A N 1
ATOM 762 C CA . LEU A 1 94 ? 23.495 -2.410 -20.723 1.00 89.88 94 LEU A CA 1
ATOM 763 C C . LEU A 1 94 ? 22.362 -1.492 -20.242 1.00 89.88 94 LEU A C 1
ATOM 765 O O . LEU A 1 94 ? 22.224 -1.259 -19.038 1.00 89.88 94 LEU A O 1
ATOM 769 N N . ILE A 1 95 ? 21.550 -0.985 -21.171 1.00 88.69 95 ILE A N 1
ATOM 770 C CA . ILE A 1 95 ? 20.415 -0.107 -20.875 1.00 88.69 95 ILE A CA 1
ATOM 771 C C . ILE A 1 95 ? 19.347 -0.880 -20.100 1.00 88.69 95 ILE A C 1
ATOM 773 O O . ILE A 1 95 ? 18.868 -0.388 -19.082 1.00 88.69 95 ILE A O 1
ATOM 777 N N . THR A 1 96 ? 19.037 -2.113 -20.504 1.00 85.94 96 THR A N 1
ATOM 778 C CA . THR A 1 96 ? 18.063 -2.970 -19.811 1.00 85.94 96 THR A CA 1
ATOM 779 C C . THR A 1 96 ? 18.494 -3.261 -18.374 1.00 85.94 96 THR A C 1
ATOM 781 O O . THR A 1 96 ? 17.706 -3.065 -17.448 1.00 85.94 96 THR A O 1
ATOM 784 N N . THR A 1 97 ? 19.762 -3.624 -18.147 1.00 86.25 97 THR A N 1
ATOM 785 C CA . THR A 1 97 ? 20.304 -3.817 -16.789 1.00 86.25 97 THR A CA 1
ATOM 786 C C . THR A 1 97 ? 20.190 -2.544 -15.946 1.00 86.25 97 THR A C 1
ATOM 788 O O . THR A 1 97 ? 19.848 -2.593 -14.762 1.00 86.25 97 THR A O 1
ATOM 791 N N . ARG A 1 98 ? 20.445 -1.376 -16.547 1.00 88.25 98 ARG A N 1
ATOM 792 C CA . ARG A 1 98 ? 20.297 -0.086 -15.865 1.00 88.25 98 ARG A CA 1
ATOM 793 C C . ARG A 1 98 ? 18.834 0.216 -15.521 1.00 88.25 98 ARG A C 1
ATOM 795 O O . ARG A 1 98 ? 18.578 0.671 -14.408 1.00 88.25 98 ARG A O 1
ATOM 802 N N . LEU A 1 99 ? 17.898 -0.076 -16.427 1.00 85.31 99 LEU A N 1
ATOM 803 C CA . LEU A 1 99 ? 16.456 0.093 -16.213 1.00 85.31 99 LEU A CA 1
ATOM 804 C C . LEU A 1 99 ? 15.955 -0.756 -15.040 1.00 85.31 99 LEU A C 1
ATOM 806 O O . LEU A 1 99 ? 15.278 -0.222 -14.165 1.00 85.31 99 LEU A O 1
ATOM 810 N N . VAL A 1 100 ? 16.343 -2.035 -14.968 1.00 81.75 100 VAL A N 1
ATOM 811 C CA . VAL A 1 100 ? 15.974 -2.926 -13.851 1.00 81.75 100 VAL A CA 1
ATOM 812 C C . VAL A 1 100 ? 16.484 -2.369 -12.520 1.00 81.75 100 VAL A C 1
ATOM 814 O O . VAL A 1 100 ? 15.727 -2.285 -11.555 1.00 81.75 100 VAL A O 1
ATOM 817 N N . LYS A 1 101 ? 17.739 -1.900 -12.474 1.00 83.38 101 LYS A N 1
ATOM 818 C CA . LYS A 1 101 ? 18.331 -1.327 -11.255 1.00 83.38 101 LYS A CA 1
ATOM 819 C C . LYS A 1 101 ? 17.646 -0.033 -10.798 1.00 83.38 101 LYS A C 1
ATOM 821 O O . LYS A 1 101 ? 17.582 0.223 -9.600 1.00 83.38 101 LYS A O 1
ATOM 826 N N . GLN A 1 102 ? 17.191 0.807 -11.730 1.00 81.81 102 GLN A N 1
ATOM 827 C CA . GLN A 1 102 ? 16.576 2.099 -11.404 1.00 81.81 102 GLN A CA 1
ATOM 828 C C . GLN A 1 102 ? 15.089 1.988 -11.056 1.00 81.81 102 GLN A C 1
ATOM 830 O O . GLN A 1 102 ? 14.629 2.715 -10.181 1.00 81.81 102 GLN A O 1
ATOM 835 N N . LEU A 1 103 ? 14.349 1.107 -11.733 1.00 78.62 103 LEU A N 1
ATOM 836 C CA . LEU A 1 103 ? 12.895 0.992 -11.585 1.00 78.62 103 LEU A CA 1
ATOM 837 C C . LEU A 1 103 ? 12.473 -0.125 -10.622 1.00 78.62 103 LEU A C 1
ATOM 839 O O . LEU A 1 103 ? 11.315 -0.150 -10.221 1.00 78.62 103 LEU A O 1
ATOM 843 N N . ASN A 1 104 ? 13.402 -1.016 -10.243 1.00 73.69 104 ASN A N 1
ATOM 844 C CA . ASN A 1 104 ? 13.199 -2.156 -9.341 1.00 73.69 104 ASN A CA 1
ATOM 845 C C . ASN A 1 104 ? 11.831 -2.857 -9.541 1.00 73.69 104 ASN A C 1
ATOM 847 O O . ASN A 1 104 ? 11.050 -2.967 -8.590 1.00 73.69 104 ASN A O 1
ATOM 851 N N . PRO A 1 105 ? 11.496 -3.256 -10.786 1.00 70.81 105 PRO A N 1
ATOM 852 C CA . PRO A 1 105 ? 10.187 -3.805 -11.116 1.00 70.81 105 PRO A CA 1
ATOM 853 C C . PRO A 1 105 ? 9.993 -5.166 -10.447 1.00 70.81 105 PRO A C 1
ATOM 855 O O . PRO A 1 105 ? 10.931 -5.957 -10.322 1.00 70.81 105 PRO A O 1
ATOM 858 N N . LEU A 1 106 ? 8.754 -5.481 -10.075 1.00 66.44 106 LEU A N 1
ATOM 859 C CA . LEU A 1 106 ? 8.427 -6.760 -9.442 1.00 66.44 106 LEU A CA 1
ATOM 860 C C . LEU A 1 106 ? 8.660 -7.940 -10.401 1.00 66.44 106 LEU A C 1
ATOM 862 O O . LEU A 1 106 ? 9.004 -9.032 -9.950 1.00 66.44 106 LEU A O 1
ATOM 866 N N . LEU A 1 107 ? 8.514 -7.729 -11.717 1.00 56.88 107 LEU A N 1
ATOM 867 C CA . LEU A 1 107 ? 8.738 -8.767 -12.729 1.00 56.88 107 LEU A CA 1
ATOM 868 C C . LEU A 1 107 ? 10.217 -9.061 -13.038 1.00 56.88 107 LEU A C 1
ATOM 870 O O . LEU A 1 107 ? 10.509 -10.140 -13.553 1.00 56.88 107 LEU A O 1
ATOM 874 N N . GLY A 1 108 ? 11.156 -8.167 -12.697 1.00 49.94 108 GLY A N 1
ATOM 875 C CA . GLY A 1 108 ? 12.589 -8.361 -12.977 1.00 49.94 108 GLY A CA 1
ATOM 876 C C . GLY A 1 108 ? 13.208 -9.566 -12.256 1.00 49.94 108 GLY A C 1
ATOM 877 O O . GLY A 1 108 ? 14.193 -10.125 -12.723 1.00 49.94 108 GLY A O 1
ATOM 878 N N . ILE A 1 109 ? 12.583 -10.019 -11.165 1.00 53.81 109 ILE A N 1
ATOM 879 C CA . ILE A 1 109 ? 13.024 -11.173 -10.366 1.00 53.81 109 ILE A CA 1
ATOM 880 C C . ILE A 1 109 ? 12.778 -12.504 -11.110 1.00 53.81 109 ILE A C 1
ATOM 882 O O . ILE A 1 109 ? 13.485 -13.485 -10.889 1.00 53.81 109 ILE A O 1
ATOM 886 N N . LEU A 1 110 ? 11.794 -12.557 -12.017 1.00 46.66 110 LEU A N 1
ATOM 887 C CA . LEU A 1 110 ? 11.459 -13.771 -12.773 1.00 46.66 110 LEU A CA 1
ATOM 888 C C . LEU A 1 110 ? 12.338 -13.968 -14.015 1.00 46.66 110 LEU A C 1
ATOM 890 O O . LEU A 1 110 ? 12.606 -15.111 -14.380 1.00 46.66 110 LEU A O 1
ATOM 894 N N . GLU A 1 111 ? 12.815 -12.894 -14.652 1.00 52.50 111 GLU A N 1
ATOM 895 C CA . GLU A 1 111 ? 13.638 -13.020 -15.867 1.00 52.50 111 GLU A CA 1
ATOM 896 C C . GLU A 1 111 ? 15.084 -13.462 -15.581 1.00 52.50 111 GLU A C 1
ATOM 898 O O . GLU A 1 111 ? 15.700 -14.085 -16.439 1.00 52.50 111 GLU A O 1
ATOM 903 N N . GLU A 1 112 ? 15.611 -13.258 -14.366 1.00 50.88 112 GLU A N 1
ATOM 904 C CA . GLU A 1 112 ? 16.920 -13.810 -13.960 1.00 50.88 112 GLU A CA 1
ATOM 905 C C . GLU A 1 112 ? 16.889 -15.329 -13.693 1.00 50.88 112 GLU A C 1
ATOM 907 O O . GLU A 1 112 ? 17.938 -15.959 -13.587 1.00 50.88 112 GLU A O 1
ATOM 912 N N . SER A 1 113 ? 15.701 -15.943 -13.606 1.00 43.62 113 SER A N 1
ATOM 913 C CA . SER A 1 113 ? 15.548 -17.387 -13.348 1.00 43.62 113 SER A CA 1
ATOM 914 C C . SER A 1 113 ? 15.550 -18.244 -14.622 1.00 43.62 113 SER A C 1
ATOM 916 O O . SER A 1 113 ? 15.586 -19.474 -14.541 1.00 43.62 113 SER A O 1
ATOM 918 N N . HIS A 1 114 ? 15.524 -17.617 -15.801 1.00 42.62 114 HIS A N 1
ATOM 919 C CA . HIS A 1 114 ? 15.534 -18.298 -17.095 1.00 42.62 114 HIS A CA 1
ATOM 920 C C . HIS A 1 114 ? 16.511 -17.611 -18.058 1.00 42.62 114 HIS A C 1
ATOM 922 O O . HIS A 1 114 ? 16.107 -16.889 -18.968 1.00 42.62 114 HIS A O 1
ATOM 928 N N . GLY A 1 115 ? 17.805 -17.857 -17.850 1.00 38.94 115 GLY A N 1
ATOM 929 C CA . GLY A 1 115 ? 18.890 -17.468 -18.752 1.00 38.94 115 GLY A CA 1
ATOM 930 C C . GLY A 1 115 ? 20.119 -18.327 -18.534 1.00 38.94 115 GLY A C 1
ATOM 931 O O . GLY A 1 115 ? 20.723 -18.185 -17.452 1.00 38.94 115 GLY A O 1
#